Protein AF-A0A285HSZ9-F1 (afdb_monomer_lite)

Organism: NCBI:txid1413210

Sequence (122 aa):
MYVRIYNLKVPKPEDVTKEFYKLGPQGEGETYTILTYNQENLEEVRKADIWDKITDNNYKQLKERVNEFQTHVINTWDKDPFKEYPFLIEENNLYYLKLKEDNSWMLATLKEDKIYVIEESW

Secondary structure (DSSP, 8-state):
-EEEETTEEEEPPSEEEEEEEEE-TTS-EEEEEEEE--HHHHHHHHT-TTPEEP-HHHHHHHHHHHHHHHHHHHHH-SS-TTTTS-----TT-EEEEEE-TTS-EEEEEEETTEEEEEEEE-

pLDDT: mean 87.01, std 9.28, range [46.94, 94.19]

Foldseek 3Di:
DFDCDVPPRARQAPDKDWLDWDADPVRFTKTKIKGFHDPVRQVRRVPDPQWDFDDPVCLVVVVVVLVVNQVVRVVVDPDRSCVVPNDDRDGGWIKGWDADPVRWIKIWTDDDRMIIIITGGD

Radius of gyration: 14.04 Å; chains: 1; bounding box: 36×31×34 Å

Structure (mmCIF, N/CA/C/O backbone):
data_AF-A0A285HSZ9-F1
#
_entry.id   AF-A0A285HSZ9-F1
#
loop_
_atom_site.group_PDB
_atom_site.id
_atom_site.type_symbol
_atom_site.label_atom_id
_atom_site.label_alt_id
_atom_site.label_comp_id
_atom_site.label_asym_id
_atom_site.label_entity_id
_atom_site.label_seq_id
_atom_site.pdbx_PDB_ins_code
_atom_site.Cartn_x
_atom_site.Cartn_y
_atom_site.Cartn_z
_atom_site.occupancy
_atom_site.B_iso_or_equiv
_atom_site.auth_seq_id
_atom_site.auth_comp_id
_atom_site.auth_asym_id
_atom_site.auth_atom_id
_atom_site.pdbx_PDB_model_num
ATOM 1 N N . MET A 1 1 ? -20.677 -4.308 -2.107 1.00 46.94 1 MET A N 1
ATOM 2 C CA . MET A 1 1 ? -20.119 -5.555 -2.695 1.00 46.94 1 MET A CA 1
ATOM 3 C C . MET A 1 1 ? -18.608 -5.496 -2.511 1.00 46.94 1 MET A C 1
ATOM 5 O O . MET A 1 1 ? -18.006 -4.564 -3.023 1.00 46.94 1 MET A O 1
ATOM 9 N N . TYR A 1 2 ? -18.011 -6.391 -1.718 1.00 53.59 2 TYR A N 1
ATOM 10 C CA . TYR A 1 2 ? -16.559 -6.392 -1.478 1.00 53.59 2 TYR A CA 1
ATOM 11 C C . TYR A 1 2 ? -15.826 -6.912 -2.715 1.00 53.59 2 TYR A C 1
ATOM 13 O O . TYR A 1 2 ? -16.256 -7.905 -3.304 1.00 53.59 2 TYR A O 1
ATOM 21 N N . VAL A 1 3 ? -14.722 -6.272 -3.096 1.00 48.53 3 VAL A N 1
ATOM 22 C CA . VAL A 1 3 ? -13.834 -6.776 -4.152 1.00 48.53 3 VAL A CA 1
ATOM 23 C C . VAL A 1 3 ? -12.528 -7.186 -3.494 1.00 48.53 3 VAL A C 1
ATOM 25 O O . VAL A 1 3 ? -11.980 -6.445 -2.686 1.00 48.53 3 VAL A O 1
ATOM 28 N N . ARG A 1 4 ? -12.024 -8.379 -3.826 1.00 51.84 4 ARG A N 1
ATOM 29 C CA . ARG A 1 4 ? -10.658 -8.756 -3.456 1.00 51.84 4 ARG A CA 1
ATOM 30 C C . ARG A 1 4 ? -9.707 -8.079 -4.426 1.00 51.84 4 ARG A C 1
ATOM 32 O O . ARG A 1 4 ? -9.433 -8.612 -5.495 1.00 51.84 4 ARG A O 1
ATOM 39 N N . ILE A 1 5 ? -9.213 -6.918 -4.035 1.00 57.12 5 ILE A N 1
ATOM 40 C CA . ILE A 1 5 ? -8.050 -6.311 -4.670 1.00 57.12 5 ILE A CA 1
ATOM 41 C C . ILE A 1 5 ? -6.861 -6.745 -3.813 1.00 57.12 5 ILE A C 1
ATOM 43 O O . ILE A 1 5 ? -6.795 -6.408 -2.636 1.00 57.12 5 ILE A O 1
ATOM 47 N N . TYR A 1 6 ? -6.010 -7.622 -4.351 1.00 60.47 6 TYR A N 1
ATOM 48 C CA . TYR A 1 6 ? -4.798 -8.102 -3.672 1.00 60.47 6 TYR A CA 1
ATOM 49 C C . TYR A 1 6 ? -5.018 -8.738 -2.276 1.00 60.47 6 TYR A C 1
ATOM 51 O O . TYR A 1 6 ? -4.215 -8.603 -1.363 1.00 60.47 6 TYR A O 1
ATOM 59 N N . ASN A 1 7 ? -6.123 -9.472 -2.082 1.00 67.12 7 ASN A N 1
ATOM 60 C CA . ASN A 1 7 ? -6.561 -10.020 -0.781 1.00 67.12 7 ASN A CA 1
ATOM 61 C C . ASN A 1 7 ? -6.958 -8.993 0.299 1.00 67.12 7 ASN A C 1
ATOM 63 O O . ASN A 1 7 ? -7.294 -9.417 1.407 1.00 67.12 7 ASN A O 1
ATOM 67 N N . LEU A 1 8 ? -7.020 -7.693 0.000 1.00 76.81 8 LEU A N 1
ATOM 68 C CA . LEU A 1 8 ? -7.698 -6.736 0.876 1.00 76.81 8 LEU A CA 1
ATOM 69 C C . LEU A 1 8 ? -9.198 -7.032 0.861 1.00 76.81 8 LEU A C 1
ATOM 71 O O . LEU A 1 8 ? -9.831 -7.078 -0.196 1.00 76.81 8 LEU A O 1
ATOM 75 N N . LYS A 1 9 ? -9.781 -7.247 2.042 1.00 81.31 9 LYS A N 1
ATOM 76 C CA . LYS A 1 9 ? -11.232 -7.391 2.203 1.00 81.31 9 LYS A CA 1
ATOM 77 C C . LYS A 1 9 ? -11.838 -6.021 2.499 1.00 81.31 9 LYS A C 1
ATOM 79 O O . LYS A 1 9 ? -12.257 -5.748 3.618 1.00 81.31 9 LYS A O 1
ATOM 84 N N . VAL A 1 10 ? -11.862 -5.173 1.477 1.00 85.12 10 VAL A N 1
ATOM 85 C CA . VAL A 1 10 ? -12.383 -3.800 1.536 1.00 85.12 10 VAL A CA 1
ATOM 86 C C . VAL A 1 10 ? -13.544 -3.617 0.549 1.00 85.12 10 VAL A C 1
ATOM 88 O O . VAL A 1 10 ? -13.703 -4.436 -0.369 1.00 85.12 10 VAL A O 1
ATOM 91 N N . PRO A 1 11 ? -14.422 -2.619 0.760 1.00 87.38 11 PRO A N 1
ATOM 92 C CA . PRO A 1 11 ? -15.428 -2.229 -0.224 1.00 87.38 11 PRO A CA 1
ATOM 93 C C . PRO A 1 11 ? -14.824 -2.045 -1.619 1.00 87.38 11 PRO A C 1
ATOM 95 O O . PRO A 1 11 ? -13.621 -1.847 -1.777 1.00 87.38 11 PRO A O 1
ATOM 98 N N . LYS A 1 12 ? -15.657 -2.122 -2.657 1.00 87.31 12 LYS A N 1
ATOM 99 C CA . LYS A 1 12 ? -15.200 -1.826 -4.016 1.00 87.31 12 LYS A CA 1
ATOM 100 C C . LYS A 1 12 ? -14.785 -0.343 -4.105 1.00 87.31 12 LYS A C 1
ATOM 102 O O . LYS A 1 12 ? -15.597 0.494 -3.716 1.00 87.31 12 LYS A O 1
ATOM 107 N N . PRO A 1 13 ? -13.590 -0.009 -4.624 1.00 91.00 13 PRO A N 1
ATOM 108 C CA . PRO A 1 13 ? -13.227 1.380 -4.885 1.00 91.00 13 PRO A CA 1
ATOM 109 C C . PRO A 1 13 ? -14.008 1.953 -6.071 1.00 91.00 13 PRO A C 1
ATOM 111 O O . PRO A 1 13 ? -14.473 1.210 -6.940 1.00 91.00 13 PRO A O 1
ATOM 114 N N . GLU A 1 14 ? -14.114 3.278 -6.110 1.00 91.69 14 GLU A N 1
ATOM 115 C CA . GLU A 1 14 ? -14.648 4.017 -7.259 1.00 91.69 14 GLU A CA 1
ATOM 116 C C . GLU A 1 14 ? -13.696 3.928 -8.451 1.00 91.69 14 GLU A C 1
ATOM 118 O O . GLU A 1 14 ? -14.131 3.694 -9.576 1.00 91.69 14 GLU A O 1
ATOM 123 N N . ASP A 1 15 ? -12.394 4.061 -8.182 1.00 92.06 15 ASP A N 1
ATOM 124 C CA . ASP A 1 15 ? -11.351 3.989 -9.198 1.00 92.06 15 ASP A CA 1
ATOM 125 C C . ASP A 1 15 ? -10.120 3.219 -8.712 1.00 92.06 15 ASP A C 1
ATOM 127 O O . ASP A 1 15 ? -9.819 3.159 -7.514 1.00 92.06 15 ASP A O 1
ATOM 131 N N . VAL A 1 16 ? -9.414 2.621 -9.671 1.00 91.75 16 VAL A N 1
ATOM 132 C CA . VAL A 1 16 ? -8.181 1.863 -9.458 1.00 91.75 16 VAL A CA 1
ATOM 133 C C . VAL A 1 16 ? -7.127 2.386 -10.422 1.00 91.75 16 VAL A C 1
ATOM 135 O O . VAL A 1 16 ? -7.113 2.031 -11.601 1.00 91.75 16 VAL A O 1
ATOM 138 N N . THR A 1 17 ? -6.207 3.192 -9.905 1.00 92.44 17 THR A N 1
ATOM 139 C CA . THR A 1 17 ? -5.083 3.725 -10.675 1.00 92.44 17 THR A CA 1
ATOM 140 C C . THR A 1 17 ? -3.852 2.854 -10.452 1.00 92.44 17 THR A C 1
ATOM 142 O O . THR A 1 17 ? -3.443 2.627 -9.316 1.00 92.44 17 THR A O 1
ATOM 145 N N . LYS A 1 18 ? -3.240 2.353 -11.526 1.00 91.06 18 LYS A N 1
ATOM 146 C CA . LYS A 1 18 ? -2.022 1.536 -11.464 1.00 91.06 18 LYS A CA 1
ATOM 147 C C . LYS A 1 18 ? -0.831 2.364 -11.935 1.00 91.06 18 LYS A C 1
ATOM 149 O O . LYS A 1 18 ? -0.584 2.456 -13.133 1.00 91.06 18 LYS A O 1
ATOM 154 N N . GLU A 1 19 ? -0.118 2.967 -10.989 1.00 92.19 19 GLU A N 1
ATOM 155 C CA . GLU A 1 19 ? 1.022 3.850 -11.270 1.00 92.19 19 GLU A CA 1
ATOM 156 C C . GLU A 1 19 ? 2.279 3.082 -11.681 1.00 92.19 19 GLU A C 1
ATOM 158 O O . GLU A 1 19 ? 3.091 3.583 -12.459 1.00 92.19 19 GLU A O 1
ATOM 163 N N . PHE A 1 20 ? 2.434 1.853 -11.187 1.00 91.00 20 PHE A N 1
ATOM 164 C CA . PHE A 1 20 ? 3.524 0.974 -11.589 1.00 91.00 20 PHE A CA 1
ATOM 165 C C . PHE A 1 20 ? 3.061 -0.472 -11.702 1.00 91.00 20 PHE A C 1
ATOM 167 O O . PHE A 1 20 ? 2.268 -0.967 -10.893 1.00 91.00 20 PHE A O 1
ATOM 174 N N . TYR A 1 21 ? 3.580 -1.156 -12.718 1.00 89.75 21 TYR A N 1
ATOM 175 C CA . TYR A 1 21 ? 3.346 -2.571 -12.924 1.00 89.75 21 TYR A CA 1
ATOM 176 C C . TYR A 1 21 ? 4.466 -3.208 -13.726 1.00 89.75 21 TYR A C 1
ATOM 178 O O . TYR A 1 21 ? 4.717 -2.825 -14.869 1.00 89.75 21 TYR A O 1
ATOM 186 N N . LYS A 1 22 ? 5.074 -4.235 -13.145 1.00 87.88 22 LYS A N 1
ATOM 187 C CA . LYS A 1 22 ? 6.074 -5.066 -13.798 1.00 87.88 22 LYS A CA 1
ATOM 188 C C . LYS A 1 22 ? 5.743 -6.524 -13.535 1.00 87.88 22 LYS A C 1
ATOM 190 O O . LYS A 1 22 ? 5.574 -6.917 -12.388 1.00 87.88 22 LYS A O 1
ATOM 195 N N . LEU A 1 23 ? 5.654 -7.307 -14.604 1.00 84.12 23 LEU A N 1
ATOM 196 C CA . LEU A 1 23 ? 5.500 -8.755 -14.533 1.00 84.12 23 LEU A CA 1
ATOM 197 C C . LEU A 1 23 ? 6.819 -9.437 -14.855 1.00 84.12 23 LEU A C 1
ATOM 199 O O . LEU A 1 23 ? 7.481 -9.098 -15.838 1.00 84.12 23 LEU A O 1
ATOM 203 N N . GLY A 1 24 ? 7.146 -10.428 -14.044 1.00 78.88 24 GLY A N 1
ATOM 204 C CA . GLY A 1 24 ? 8.106 -11.462 -14.350 1.00 78.88 24 GLY A CA 1
ATOM 205 C C . GLY A 1 24 ? 7.508 -12.558 -15.244 1.00 78.88 24 GLY A C 1
ATOM 206 O O . GLY A 1 24 ? 6.292 -12.630 -15.463 1.00 78.88 24 GLY A O 1
ATOM 207 N N . PRO A 1 25 ? 8.375 -13.397 -15.824 1.00 71.94 25 PRO A N 1
ATOM 208 C CA . PRO A 1 25 ? 8.003 -14.430 -16.788 1.00 71.94 25 PRO A CA 1
ATOM 209 C C . PRO A 1 25 ? 7.073 -15.530 -16.248 1.00 71.94 25 PRO A C 1
ATOM 211 O O . PRO A 1 25 ? 6.422 -16.196 -17.052 1.00 71.94 25 PRO A O 1
ATOM 214 N N . GLN A 1 26 ? 7.002 -15.744 -14.934 1.00 76.25 26 GLN A N 1
ATOM 215 C CA . GLN A 1 26 ? 6.169 -16.763 -14.281 1.00 76.25 26 GLN A CA 1
ATOM 216 C C . GLN A 1 26 ? 4.918 -16.170 -13.603 1.00 76.25 26 GLN A C 1
ATOM 218 O O . GLN A 1 26 ? 4.173 -16.892 -12.940 1.00 76.25 26 GLN A O 1
ATOM 223 N N . GLY A 1 27 ? 4.628 -14.883 -13.829 1.00 70.31 27 GLY A N 1
ATOM 224 C CA . GLY A 1 27 ? 3.490 -14.180 -13.229 1.00 70.31 27 GLY A CA 1
ATOM 225 C C . GLY A 1 27 ? 3.784 -13.553 -11.863 1.00 70.31 27 GLY A C 1
ATOM 226 O O . GLY A 1 27 ? 2.890 -12.935 -11.283 1.00 70.31 27 GLY A O 1
ATOM 227 N N . GLU A 1 28 ? 5.019 -13.677 -11.381 1.00 81.31 28 GLU A N 1
ATOM 228 C CA . GLU A 1 28 ? 5.614 -12.877 -10.316 1.00 81.31 28 GLU A CA 1
ATOM 229 C C . GLU A 1 28 ? 5.700 -11.405 -10.739 1.00 81.31 28 GLU A C 1
ATOM 231 O O . GLU A 1 28 ? 5.568 -11.078 -11.922 1.00 81.31 28 GLU A O 1
ATOM 236 N N . GLY A 1 29 ? 5.879 -10.476 -9.804 1.00 87.19 29 GLY A N 1
ATOM 237 C CA . GLY A 1 29 ? 5.936 -9.076 -10.192 1.00 87.19 29 GLY A CA 1
ATOM 238 C C . GLY A 1 29 ? 5.694 -8.070 -9.091 1.00 87.19 29 GLY A C 1
ATOM 239 O O . GLY A 1 29 ? 5.441 -8.390 -7.933 1.00 87.19 29 GLY A O 1
ATOM 240 N N . GLU A 1 30 ? 5.755 -6.818 -9.511 1.00 91.19 30 GLU A N 1
ATOM 241 C CA . GLU A 1 30 ? 5.742 -5.659 -8.640 1.00 91.19 30 GLU A CA 1
ATOM 242 C C . GLU A 1 30 ? 4.655 -4.699 -9.091 1.00 91.19 30 GLU A C 1
ATOM 244 O O . GLU A 1 30 ? 4.488 -4.430 -10.289 1.00 91.19 30 GLU A O 1
ATOM 249 N N . THR A 1 31 ? 3.893 -4.178 -8.136 1.00 92.44 31 THR A N 1
ATOM 250 C CA . THR A 1 31 ? 2.810 -3.247 -8.442 1.00 92.44 31 THR A CA 1
ATOM 251 C C . THR A 1 31 ? 2.786 -2.081 -7.468 1.00 92.44 31 THR A C 1
ATOM 253 O O . THR A 1 31 ? 3.054 -2.248 -6.281 1.00 92.44 31 THR A O 1
ATOM 256 N N . TYR A 1 32 ? 2.432 -0.902 -7.979 1.00 93.75 32 TYR A N 1
ATOM 257 C CA . TYR A 1 32 ? 1.998 0.231 -7.172 1.00 93.75 32 TYR A CA 1
ATOM 258 C C . TYR A 1 32 ? 0.622 0.675 -7.663 1.00 93.75 32 TYR A C 1
ATOM 260 O O . TYR A 1 32 ? 0.461 1.091 -8.813 1.00 93.75 32 TYR A O 1
ATOM 268 N N . THR A 1 33 ? -0.374 0.540 -6.793 1.00 92.94 33 THR A N 1
ATOM 269 C CA . THR A 1 33 ? -1.786 0.774 -7.093 1.00 92.94 33 THR A CA 1
ATOM 270 C C . THR A 1 33 ? -2.397 1.736 -6.080 1.00 92.94 33 THR A C 1
ATOM 272 O O . THR A 1 33 ? -2.105 1.670 -4.889 1.00 92.94 33 THR A O 1
ATOM 275 N N . ILE A 1 34 ? -3.285 2.605 -6.547 1.00 93.81 34 ILE A N 1
ATOM 276 C CA . ILE A 1 34 ? -4.028 3.574 -5.749 1.00 93.81 34 ILE A CA 1
ATOM 277 C C . ILE A 1 34 ? -5.511 3.256 -5.902 1.00 93.81 34 ILE A C 1
ATOM 279 O O . ILE A 1 34 ? -6.028 3.159 -7.015 1.00 93.81 34 ILE A O 1
ATOM 283 N N . LEU A 1 35 ? -6.192 3.068 -4.777 1.00 93.31 35 LEU A N 1
ATOM 284 C CA . LEU A 1 35 ? -7.625 2.814 -4.713 1.00 93.31 35 LEU A CA 1
ATOM 285 C C . LEU A 1 35 ? -8.310 4.075 -4.195 1.00 93.31 35 LEU A C 1
ATOM 287 O O . LEU A 1 35 ? -8.061 4.477 -3.057 1.00 93.31 35 LEU A O 1
ATOM 291 N N . THR A 1 36 ? -9.172 4.673 -5.011 1.00 93.06 36 THR A N 1
ATOM 292 C CA . THR A 1 36 ? -9.907 5.893 -4.652 1.00 93.06 36 THR A CA 1
ATOM 293 C C . THR A 1 36 ? -11.329 5.537 -4.241 1.00 93.06 36 THR A C 1
ATOM 295 O O . THR A 1 36 ? -11.992 4.741 -4.912 1.00 93.06 36 THR A O 1
ATOM 298 N N . TYR A 1 37 ? -11.813 6.124 -3.147 1.00 91.75 37 TYR A N 1
ATOM 299 C CA . TYR A 1 37 ? -13.143 5.852 -2.606 1.00 91.75 37 TYR A CA 1
ATOM 300 C C . TYR A 1 37 ? -13.988 7.120 -2.526 1.00 91.75 37 TYR A C 1
ATOM 302 O O . TYR A 1 37 ? -13.491 8.202 -2.230 1.00 91.75 37 TYR A O 1
ATOM 310 N N . ASN A 1 38 ? -15.298 6.967 -2.721 1.00 91.00 38 ASN A N 1
ATOM 311 C CA . ASN A 1 38 ? -16.253 7.971 -2.270 1.00 91.00 38 ASN A CA 1
ATOM 312 C C . ASN A 1 38 ? -16.322 7.983 -0.726 1.00 91.00 38 ASN A C 1
ATOM 314 O O . ASN A 1 38 ? -15.861 7.053 -0.058 1.00 91.00 38 ASN A O 1
ATOM 318 N N . GLN A 1 39 ? -16.937 9.017 -0.150 1.00 89.62 39 GLN A N 1
ATOM 319 C CA . GLN A 1 39 ? -16.992 9.192 1.304 1.00 89.62 39 GLN A CA 1
ATOM 320 C C . GLN A 1 39 ? -17.716 8.049 2.043 1.00 89.62 39 GLN A C 1
ATOM 322 O O . GLN A 1 39 ? -17.294 7.670 3.132 1.00 89.62 39 GLN A O 1
ATOM 327 N N . GLU A 1 40 ? -18.781 7.487 1.468 1.00 89.00 40 GLU A N 1
ATOM 328 C CA . GLU A 1 40 ? -19.551 6.395 2.083 1.00 89.00 40 GLU A CA 1
ATOM 329 C C . GLU A 1 40 ? -18.710 5.113 2.187 1.00 89.00 40 GLU A C 1
ATOM 331 O O . GLU A 1 40 ? -18.537 4.560 3.275 1.00 89.00 40 GLU A O 1
ATOM 336 N N . ASN A 1 41 ? -18.102 4.691 1.076 1.00 90.31 41 ASN A N 1
ATOM 337 C CA . ASN A 1 41 ? -17.253 3.503 1.024 1.00 90.31 41 ASN A CA 1
ATOM 338 C C . ASN A 1 41 ? -15.957 3.688 1.829 1.00 90.31 41 ASN A C 1
ATOM 340 O O . ASN A 1 41 ? -15.455 2.727 2.409 1.00 90.31 41 ASN A O 1
ATOM 344 N N . LEU A 1 42 ? -15.419 4.909 1.909 1.00 89.06 42 LEU A N 1
ATOM 345 C CA . LEU A 1 42 ? -14.231 5.211 2.710 1.00 89.06 42 LEU A CA 1
ATOM 346 C C . LEU A 1 42 ? -14.465 4.971 4.209 1.00 89.06 42 LEU A C 1
ATOM 348 O O . LEU A 1 42 ? -13.586 4.458 4.903 1.00 89.06 42 LEU A O 1
ATOM 352 N N . GLU A 1 43 ? -15.646 5.310 4.721 1.00 89.62 43 GLU A N 1
ATOM 353 C CA . GLU A 1 43 ? -15.990 5.052 6.122 1.00 89.62 43 GLU A CA 1
ATOM 354 C C . GLU A 1 43 ? -16.096 3.550 6.415 1.00 89.62 43 GLU A C 1
ATOM 356 O O . GLU A 1 43 ? -15.699 3.096 7.490 1.00 89.62 43 GLU A O 1
ATOM 361 N N . GLU A 1 44 ? -16.572 2.754 5.458 1.00 90.62 44 GLU A N 1
ATOM 362 C CA . GLU A 1 44 ? -16.541 1.293 5.561 1.00 90.62 44 GLU A CA 1
ATOM 363 C C . GLU A 1 44 ? -15.113 0.736 5.497 1.00 90.62 44 GLU A C 1
ATOM 365 O O . GLU A 1 44 ? -14.773 -0.158 6.273 1.00 90.62 44 GLU A O 1
ATOM 370 N N . VAL A 1 45 ? -14.258 1.287 4.625 1.00 90.75 45 VAL A N 1
ATOM 371 C CA . VAL A 1 45 ? -12.827 0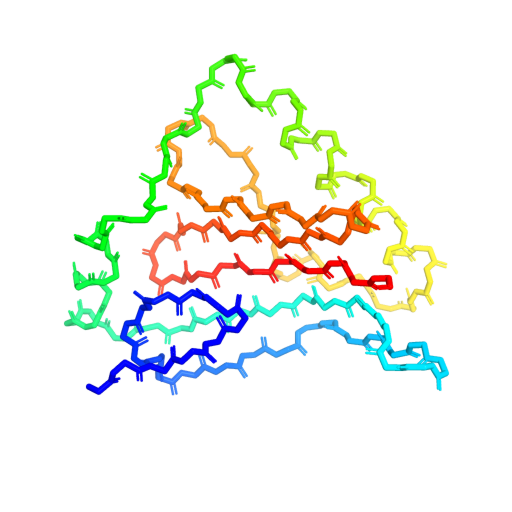.953 4.565 1.00 90.75 45 VAL A CA 1
ATOM 372 C C . VAL A 1 45 ? -12.183 1.184 5.929 1.00 90.75 45 VAL A C 1
ATOM 374 O O . VAL A 1 45 ? -11.545 0.275 6.450 1.00 90.75 45 VAL A O 1
ATOM 377 N N . ARG A 1 46 ? -12.378 2.358 6.543 1.00 89.06 46 ARG A N 1
ATOM 378 C CA . ARG A 1 46 ? -11.796 2.720 7.851 1.00 89.06 46 ARG A CA 1
ATOM 379 C C . ARG A 1 46 ? -12.228 1.793 8.985 1.00 89.06 46 ARG A C 1
ATOM 381 O O . ARG A 1 46 ? -11.457 1.564 9.910 1.00 89.06 46 ARG A O 1
ATOM 388 N N . LYS A 1 47 ? -13.455 1.272 8.918 1.00 89.50 47 LYS A N 1
ATOM 389 C CA . LYS A 1 47 ? -14.030 0.360 9.920 1.00 89.50 47 LYS A CA 1
ATOM 390 C C . LYS A 1 47 ? -13.662 -1.105 9.693 1.00 89.50 47 LYS A C 1
ATOM 392 O O . LYS A 1 47 ? -14.034 -1.945 10.511 1.00 89.50 47 LYS A O 1
ATOM 397 N N . ALA A 1 48 ? -12.983 -1.434 8.595 1.00 88.12 48 ALA A N 1
ATOM 398 C CA . ALA A 1 48 ? -12.572 -2.802 8.327 1.00 88.12 48 ALA A CA 1
ATOM 399 C C . ALA A 1 48 ? -11.556 -3.275 9.380 1.00 88.12 48 ALA A C 1
ATOM 401 O O . ALA A 1 48 ? -10.543 -2.621 9.619 1.00 88.12 48 ALA A O 1
ATOM 402 N N . ASP A 1 49 ? -11.810 -4.442 9.970 1.00 87.38 49 ASP A N 1
ATOM 403 C CA . ASP A 1 49 ? -10.946 -5.078 10.975 1.00 87.38 49 ASP A CA 1
ATOM 404 C C . ASP A 1 49 ? -9.747 -5.784 10.315 1.00 87.38 49 ASP A C 1
ATOM 406 O O . ASP A 1 49 ? -9.570 -6.999 10.382 1.00 87.38 49 ASP A O 1
ATOM 410 N N . ILE A 1 50 ? -8.992 -5.012 9.538 1.00 88.88 50 ILE A N 1
ATOM 411 C CA . ILE A 1 50 ? -7.767 -5.436 8.850 1.00 88.88 50 ILE A CA 1
ATOM 412 C C . ILE A 1 50 ? -6.615 -4.467 9.109 1.00 88.88 50 ILE A C 1
ATOM 414 O O . ILE A 1 50 ? -5.487 -4.759 8.737 1.00 88.88 50 ILE A O 1
ATOM 418 N N . TRP A 1 51 ? -6.895 -3.293 9.670 1.00 91.44 51 TRP A N 1
ATOM 419 C CA . TRP A 1 51 ? -5.910 -2.235 9.803 1.00 91.44 51 TRP A CA 1
ATOM 420 C C . TRP A 1 51 ? -5.174 -2.331 11.130 1.00 91.44 51 TRP A C 1
ATOM 422 O O . TRP A 1 51 ? -5.780 -2.258 12.198 1.00 91.44 51 TRP A O 1
ATOM 432 N N . ASP A 1 52 ? -3.856 -2.375 11.041 1.00 91.88 52 ASP A N 1
ATOM 433 C CA . ASP A 1 52 ? -2.962 -2.135 12.157 1.00 91.88 52 ASP A CA 1
ATOM 434 C C . ASP A 1 52 ? -2.564 -0.656 12.204 1.00 91.88 52 ASP A C 1
ATOM 436 O O . ASP A 1 52 ? -2.586 0.062 11.199 1.00 91.88 52 ASP A O 1
ATOM 440 N N . LYS A 1 53 ? -2.169 -0.181 13.387 1.00 91.88 53 LYS A N 1
ATOM 441 C CA . LYS A 1 53 ? -1.583 1.155 13.547 1.00 91.88 53 LYS A CA 1
ATOM 442 C C . LYS A 1 53 ? -0.072 1.099 13.385 1.00 91.88 53 LYS A C 1
ATOM 444 O O . LYS A 1 53 ? 0.597 0.240 13.965 1.00 91.88 53 LYS A O 1
ATOM 449 N N . ILE A 1 54 ? 0.476 2.063 12.656 1.00 90.12 54 ILE A N 1
ATOM 450 C CA . ILE A 1 54 ? 1.919 2.291 12.638 1.00 90.12 54 ILE A CA 1
ATOM 451 C C . ILE A 1 54 ? 2.339 2.841 14.007 1.00 90.12 54 ILE A C 1
ATOM 453 O O . ILE A 1 54 ? 1.789 3.831 14.489 1.00 90.12 54 ILE A O 1
ATOM 457 N N . THR A 1 55 ? 3.308 2.171 14.625 1.00 89.81 55 THR A N 1
ATOM 458 C CA . THR A 1 55 ? 3.903 2.489 15.930 1.00 89.81 55 THR A CA 1
ATOM 459 C 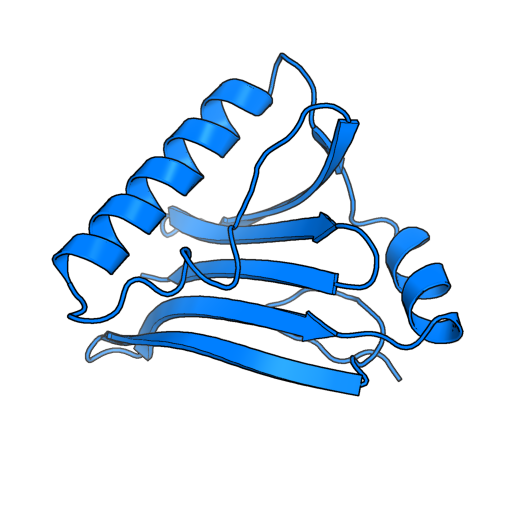C . THR A 1 55 ? 5.420 2.523 15.795 1.00 89.81 55 THR A C 1
ATOM 461 O O . THR A 1 55 ? 5.965 1.944 14.858 1.00 89.81 55 THR A O 1
ATOM 464 N N . ASP A 1 56 ? 6.127 3.097 16.763 1.00 87.38 56 ASP A N 1
ATOM 465 C CA . ASP A 1 56 ? 7.598 3.146 16.768 1.00 87.38 56 ASP A CA 1
ATOM 466 C C . ASP A 1 56 ? 8.245 1.763 16.561 1.00 87.38 56 AS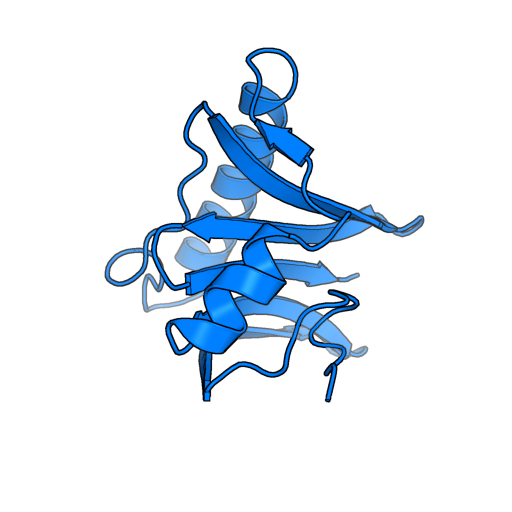P A C 1
ATOM 468 O O . ASP A 1 56 ? 9.276 1.637 15.898 1.00 87.38 56 ASP A O 1
ATOM 472 N N . ASN A 1 57 ? 7.597 0.706 17.068 1.00 87.69 57 ASN A N 1
ATOM 473 C CA . ASN A 1 57 ? 8.080 -0.671 16.974 1.00 87.69 57 ASN A CA 1
ATOM 474 C C . ASN A 1 57 ? 8.079 -1.223 15.539 1.00 87.69 57 ASN A C 1
ATOM 476 O O . ASN A 1 57 ? 8.944 -2.032 15.208 1.00 87.69 57 ASN A O 1
ATOM 480 N N . ASN A 1 58 ? 7.120 -0.823 14.695 1.00 90.12 58 ASN A N 1
ATOM 481 C CA . ASN A 1 58 ? 6.997 -1.316 13.314 1.00 90.12 58 ASN A CA 1
ATOM 482 C C . ASN A 1 58 ? 7.398 -0.268 12.260 1.00 90.12 58 ASN A C 1
ATOM 484 O O . ASN A 1 58 ? 7.740 -0.639 11.137 1.00 90.12 58 ASN A O 1
ATOM 488 N N . TYR A 1 59 ? 7.438 1.016 12.629 1.00 90.75 59 TYR A N 1
ATOM 489 C CA . TYR A 1 59 ? 7.714 2.137 11.735 1.00 90.75 59 TYR A CA 1
ATOM 490 C C . TYR A 1 59 ? 9.012 1.947 10.953 1.00 90.75 59 TYR A C 1
ATOM 492 O O . TYR A 1 59 ? 9.023 2.059 9.727 1.00 90.75 59 TYR A O 1
ATOM 500 N N . LYS A 1 60 ? 10.102 1.605 11.652 1.00 91.25 60 LYS A N 1
ATOM 501 C CA . LYS A 1 60 ? 11.418 1.432 11.028 1.00 91.25 60 LYS A CA 1
ATOM 502 C C . LYS A 1 60 ? 11.403 0.333 9.962 1.00 91.25 60 LYS A C 1
ATOM 504 O O . LYS A 1 60 ? 11.835 0.583 8.843 1.00 91.25 60 LYS A O 1
ATOM 509 N N . GLN A 1 61 ? 10.856 -0.839 10.288 1.00 91.62 61 GLN A N 1
ATOM 510 C CA . GLN A 1 61 ? 10.811 -1.981 9.368 1.00 91.62 61 GLN A CA 1
ATOM 511 C C . GLN A 1 61 ? 9.925 -1.704 8.146 1.00 91.62 61 GLN A C 1
ATOM 513 O O . GLN A 1 61 ? 10.293 -2.041 7.022 1.00 91.62 61 GLN A O 1
ATOM 518 N N . LEU A 1 62 ? 8.766 -1.066 8.347 1.00 93.38 62 LEU A N 1
ATOM 519 C CA . LEU A 1 62 ? 7.874 -0.678 7.251 1.00 93.38 62 LEU A CA 1
ATOM 520 C C . LEU A 1 62 ? 8.537 0.352 6.333 1.00 93.38 62 LEU A C 1
ATOM 522 O O . LEU A 1 62 ? 8.467 0.228 5.113 1.00 93.38 62 LEU A O 1
ATOM 526 N N . LYS A 1 63 ? 9.210 1.349 6.914 1.00 92.69 63 LYS A N 1
ATOM 527 C CA . LYS A 1 63 ? 9.916 2.390 6.166 1.00 92.69 63 LYS A CA 1
ATOM 528 C C . LYS A 1 63 ? 11.082 1.831 5.355 1.00 92.69 63 LYS A C 1
ATOM 530 O O . LYS A 1 63 ? 11.240 2.217 4.203 1.00 92.69 63 LYS A O 1
ATOM 535 N N . GLU A 1 64 ? 11.878 0.933 5.933 1.00 93.06 64 GLU A N 1
ATOM 536 C CA . GLU A 1 64 ? 12.968 0.249 5.223 1.00 93.06 64 GLU A CA 1
ATOM 537 C C . GLU A 1 64 ? 12.428 -0.508 4.004 1.00 93.06 64 GLU A C 1
ATOM 539 O O . GLU A 1 64 ? 12.877 -0.256 2.888 1.00 93.06 64 GLU A O 1
ATOM 544 N N . ARG A 1 65 ? 11.372 -1.308 4.187 1.00 92.75 65 ARG A N 1
ATOM 545 C CA . ARG A 1 65 ? 10.726 -2.056 3.099 1.00 92.75 65 ARG A CA 1
ATOM 546 C C . ARG A 1 65 ? 10.182 -1.154 1.985 1.00 92.75 65 ARG A C 1
ATOM 548 O O . ARG A 1 65 ? 10.384 -1.435 0.808 1.00 92.75 65 ARG A O 1
ATOM 555 N N . VAL A 1 66 ? 9.504 -0.058 2.338 1.00 93.88 66 VAL A N 1
ATOM 556 C CA . VAL A 1 66 ? 9.001 0.914 1.349 1.00 93.88 66 VAL A CA 1
ATOM 557 C C . VAL A 1 66 ? 10.150 1.568 0.586 1.00 93.88 66 VAL A C 1
ATOM 559 O O . VAL A 1 66 ? 10.074 1.684 -0.634 1.00 93.88 66 VAL A O 1
ATOM 562 N N . ASN A 1 67 ? 11.222 1.965 1.274 1.00 94.19 67 ASN A N 1
ATOM 563 C CA . ASN A 1 67 ? 12.376 2.600 0.638 1.00 94.19 67 ASN A CA 1
ATOM 564 C C . ASN A 1 67 ? 13.094 1.653 -0.331 1.00 94.19 67 ASN A C 1
ATOM 566 O O . ASN A 1 67 ? 13.498 2.085 -1.411 1.00 94.19 67 ASN A O 1
ATOM 570 N N . GLU A 1 68 ? 13.256 0.382 0.039 1.00 93.44 68 GLU A N 1
ATOM 571 C CA . GLU A 1 68 ? 13.842 -0.644 -0.829 1.00 93.44 68 GLU A CA 1
ATOM 572 C C . GLU A 1 68 ? 13.008 -0.817 -2.103 1.00 93.44 68 GLU A C 1
ATOM 574 O O . GLU A 1 68 ? 13.545 -0.695 -3.208 1.00 93.44 68 GLU A O 1
ATOM 579 N N . PHE A 1 69 ? 11.688 -0.972 -1.956 1.00 93.50 69 PHE A N 1
ATOM 580 C CA . PHE A 1 69 ? 10.761 -1.079 -3.083 1.00 93.50 69 PHE A CA 1
ATOM 581 C C . PHE A 1 69 ? 10.809 0.160 -3.990 1.00 93.50 69 PHE A C 1
ATOM 583 O O . PHE A 1 69 ? 10.997 0.045 -5.201 1.00 93.50 69 PHE A O 1
ATOM 590 N N . GLN A 1 70 ? 10.702 1.365 -3.418 1.00 93.38 70 GLN A N 1
ATOM 591 C CA . GLN A 1 70 ? 10.751 2.617 -4.180 1.00 93.38 70 GLN A CA 1
ATOM 592 C C . GLN A 1 70 ? 12.069 2.768 -4.940 1.00 93.38 70 GLN A C 1
ATOM 594 O O . GLN A 1 70 ? 12.065 3.123 -6.117 1.00 93.38 70 GLN A O 1
ATOM 599 N N . THR A 1 71 ? 13.191 2.452 -4.291 1.00 93.12 71 THR A N 1
ATOM 600 C CA . THR A 1 71 ? 14.518 2.510 -4.914 1.00 93.12 71 THR A CA 1
ATOM 601 C C . THR A 1 71 ? 14.610 1.544 -6.092 1.00 93.12 71 THR A C 1
ATOM 603 O O . THR A 1 71 ? 15.105 1.920 -7.155 1.00 93.12 71 THR A O 1
ATOM 606 N N . HIS A 1 72 ? 14.112 0.315 -5.943 1.00 90.69 72 HIS A N 1
ATOM 607 C CA . HIS A 1 72 ? 14.113 -0.660 -7.030 1.00 90.69 72 HIS A CA 1
ATOM 608 C C . HIS A 1 72 ? 13.251 -0.206 -8.216 1.00 90.69 72 HIS A C 1
ATOM 610 O O . HIS A 1 72 ? 13.714 -0.254 -9.358 1.00 90.69 72 HIS A O 1
ATOM 616 N N . VAL A 1 73 ? 12.042 0.298 -7.957 1.00 91.06 73 VAL A N 1
ATOM 617 C CA . VAL A 1 73 ? 11.142 0.814 -8.998 1.00 91.06 73 VAL A CA 1
ATOM 618 C C . VAL A 1 73 ? 11.769 1.997 -9.738 1.00 91.06 73 VAL A C 1
ATOM 620 O O . VAL A 1 73 ? 11.805 1.984 -10.967 1.00 91.06 73 VAL A O 1
ATOM 623 N N . ILE A 1 74 ? 12.329 2.975 -9.016 1.00 91.06 74 ILE A N 1
ATOM 624 C CA . ILE A 1 74 ? 12.995 4.152 -9.605 1.00 91.06 74 ILE A CA 1
ATOM 625 C C . ILE A 1 74 ? 14.197 3.742 -10.466 1.00 91.06 74 ILE A C 1
ATOM 627 O O . ILE A 1 74 ? 14.426 4.323 -11.521 1.00 91.06 74 ILE A O 1
ATOM 631 N N . ASN A 1 75 ? 14.960 2.730 -10.048 1.00 89.31 75 ASN A N 1
ATOM 632 C CA . ASN A 1 75 ? 16.102 2.237 -10.822 1.00 89.31 75 ASN A CA 1
ATOM 633 C C . ASN A 1 75 ? 15.693 1.403 -12.046 1.00 89.31 75 ASN A C 1
ATOM 635 O O . ASN A 1 75 ? 16.492 1.224 -12.963 1.00 89.31 75 ASN A O 1
ATOM 639 N N . THR A 1 76 ? 14.476 0.860 -12.049 1.00 85.19 76 THR A N 1
ATOM 640 C CA . THR A 1 76 ? 13.967 -0.020 -13.109 1.00 85.19 76 THR A CA 1
ATOM 641 C C . THR A 1 76 ? 13.166 0.738 -14.164 1.00 85.19 76 THR A C 1
ATOM 643 O O . THR A 1 76 ? 13.052 0.267 -15.296 1.00 85.19 76 THR A O 1
ATOM 646 N N . TRP A 1 77 ? 12.574 1.877 -13.806 1.00 83.50 77 TRP A N 1
ATOM 647 C CA . TRP A 1 77 ? 11.594 2.571 -14.632 1.00 83.50 77 TRP A CA 1
ATOM 648 C C . TRP A 1 77 ? 11.985 4.028 -14.880 1.00 83.50 77 TRP A C 1
ATOM 650 O O . TRP A 1 77 ? 12.379 4.743 -13.965 1.00 83.50 77 TRP A O 1
ATOM 660 N N . ASP A 1 78 ? 11.806 4.502 -16.116 1.00 81.69 78 ASP A N 1
ATOM 661 C CA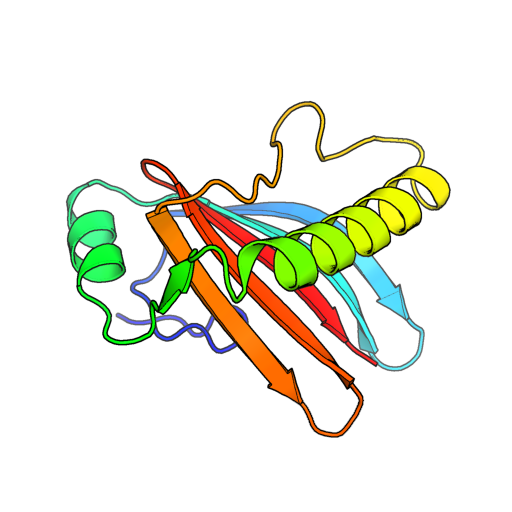 . ASP A 1 78 ? 12.189 5.868 -16.511 1.00 81.69 78 ASP A CA 1
ATOM 662 C C . ASP A 1 78 ? 11.310 6.962 -15.869 1.00 81.69 78 ASP A C 1
ATOM 664 O O . ASP A 1 78 ? 11.692 8.133 -15.808 1.00 81.69 78 ASP A O 1
ATOM 668 N N . LYS A 1 79 ? 10.113 6.594 -15.389 1.00 87.06 79 LYS A N 1
ATOM 669 C CA . LYS A 1 79 ? 9.208 7.473 -14.630 1.00 87.06 79 LYS A CA 1
ATOM 670 C C . LYS A 1 79 ? 9.311 7.137 -13.143 1.00 87.06 79 LYS A C 1
ATOM 672 O O . LYS A 1 79 ? 9.232 5.982 -12.756 1.00 87.06 79 LYS A O 1
ATOM 677 N N . ASP A 1 80 ? 9.382 8.155 -12.298 1.00 90.00 80 ASP A N 1
ATOM 678 C CA . ASP A 1 80 ? 9.207 7.981 -10.857 1.00 90.00 80 ASP A CA 1
ATOM 679 C C . ASP A 1 80 ? 7.707 8.093 -10.514 1.00 90.00 80 ASP A C 1
ATOM 681 O O . ASP A 1 80 ? 7.169 9.209 -10.538 1.00 90.00 80 ASP A O 1
ATOM 685 N N . PRO A 1 81 ? 7.002 6.976 -10.237 1.00 89.56 81 PRO A N 1
ATOM 686 C CA . PRO A 1 81 ? 5.575 7.011 -9.919 1.00 89.56 81 PRO A CA 1
ATOM 687 C C . PRO A 1 81 ? 5.293 7.644 -8.547 1.00 89.56 81 PRO A C 1
ATOM 689 O O . PRO A 1 81 ? 4.163 8.045 -8.270 1.00 89.56 81 PRO A O 1
ATOM 692 N N . PHE A 1 82 ? 6.305 7.775 -7.685 1.00 91.44 82 PHE A N 1
ATOM 693 C CA . PHE A 1 82 ? 6.141 8.265 -6.319 1.00 91.44 82 PHE A CA 1
ATOM 694 C C . PHE A 1 82 ? 6.221 9.792 -6.210 1.00 91.44 82 PHE A C 1
ATOM 696 O O . PHE A 1 82 ? 5.890 10.342 -5.161 1.00 91.44 82 PHE A O 1
ATOM 703 N N . LYS A 1 83 ? 6.612 10.500 -7.281 1.00 89.56 83 LYS A N 1
ATOM 704 C CA . LYS A 1 83 ? 6.615 11.976 -7.306 1.00 89.56 83 LYS A CA 1
ATOM 705 C C . LYS A 1 83 ? 5.219 12.574 -7.229 1.00 89.56 83 LYS A C 1
ATOM 707 O O . LYS A 1 83 ? 5.011 13.545 -6.509 1.00 89.56 83 LYS A O 1
ATOM 712 N N . GLU A 1 84 ? 4.293 12.029 -8.011 1.00 87.25 84 GLU A N 1
ATOM 713 C CA . GLU A 1 84 ? 2.908 12.507 -8.064 1.00 87.25 84 GLU A CA 1
ATOM 714 C C . GLU A 1 84 ? 2.079 11.889 -6.934 1.00 87.25 84 GLU A C 1
ATOM 716 O O . GLU A 1 84 ? 1.278 12.570 -6.296 1.00 87.25 84 GLU A O 1
ATOM 721 N N . TYR A 1 85 ? 2.344 10.617 -6.631 1.00 88.62 85 TYR A N 1
ATOM 722 C CA . TYR A 1 85 ? 1.640 9.859 -5.609 1.00 88.62 85 TYR A CA 1
ATOM 723 C C . TYR A 1 85 ? 2.648 9.246 -4.635 1.00 88.62 85 TYR A C 1
ATOM 725 O O . TYR A 1 85 ? 3.060 8.099 -4.817 1.00 88.62 85 TYR A O 1
ATOM 733 N N . PRO A 1 86 ? 3.086 9.977 -3.600 1.00 89.62 86 PRO A N 1
ATOM 734 C CA . PRO A 1 86 ? 4.067 9.454 -2.664 1.00 89.62 86 PRO A CA 1
ATOM 735 C C . PRO A 1 86 ? 3.445 8.378 -1.767 1.00 89.62 86 PRO A C 1
ATOM 737 O O . PRO A 1 86 ? 2.439 8.613 -1.096 1.00 89.62 86 PRO A O 1
ATOM 740 N N . PHE A 1 87 ? 4.082 7.207 -1.710 1.00 90.62 87 PHE A N 1
ATOM 741 C CA . PHE A 1 87 ? 3.758 6.183 -0.717 1.00 90.62 87 PHE A CA 1
ATOM 742 C C . PHE A 1 87 ? 4.508 6.509 0.578 1.00 90.62 87 PHE A C 1
ATOM 744 O O . PHE A 1 87 ? 5.722 6.318 0.654 1.00 90.62 87 PHE A O 1
ATOM 751 N N . LEU A 1 88 ? 3.806 7.039 1.582 1.00 83.75 88 LEU A N 1
ATOM 752 C CA . LEU A 1 88 ? 4.414 7.491 2.838 1.00 83.75 88 LEU A CA 1
ATOM 753 C C . LEU A 1 88 ? 4.009 6.602 4.015 1.00 83.75 88 LEU A C 1
ATOM 755 O O . LEU A 1 88 ? 2.830 6.323 4.232 1.00 83.75 88 LEU A O 1
ATOM 759 N N . ILE A 1 89 ? 5.011 6.212 4.803 1.00 86.50 89 ILE A N 1
ATOM 760 C CA . ILE A 1 89 ? 4.837 5.644 6.141 1.00 86.50 89 ILE A CA 1
ATOM 761 C C . ILE A 1 89 ? 4.973 6.797 7.132 1.00 86.50 89 ILE A C 1
ATOM 763 O O . ILE A 1 89 ? 6.057 7.361 7.293 1.00 86.50 89 ILE A O 1
ATOM 767 N N . GLU A 1 90 ? 3.871 7.146 7.785 1.00 84.00 90 GLU A N 1
ATOM 768 C CA . GLU A 1 90 ? 3.815 8.166 8.834 1.00 84.00 90 GLU A CA 1
ATOM 769 C C . GLU A 1 90 ? 3.321 7.505 10.125 1.00 84.00 90 GLU A C 1
ATOM 771 O O . GLU A 1 90 ? 2.543 6.547 10.095 1.00 84.00 90 GLU A O 1
ATOM 776 N N . GLU A 1 91 ? 3.795 7.993 11.267 1.00 76.69 91 GLU A N 1
ATOM 777 C CA . GLU A 1 91 ? 3.325 7.519 12.569 1.00 76.69 91 GLU A CA 1
ATOM 778 C C . GLU A 1 91 ? 1.815 7.750 12.710 1.00 76.69 91 GLU A C 1
ATOM 780 O O . GLU A 1 91 ? 1.287 8.772 12.275 1.00 76.69 91 GLU A O 1
ATOM 785 N N . ASN A 1 92 ? 1.119 6.808 13.352 1.00 77.00 92 ASN A N 1
ATOM 786 C CA . ASN A 1 92 ? -0.338 6.798 13.537 1.00 77.00 92 ASN A CA 1
ATOM 787 C C . ASN A 1 92 ? -1.188 6.537 12.281 1.00 77.00 92 ASN A C 1
ATOM 789 O O . ASN A 1 92 ? -2.408 6.407 12.423 1.00 77.00 92 ASN A O 1
ATOM 793 N N . ASN A 1 93 ? -0.594 6.388 11.091 1.00 87.06 93 ASN A N 1
ATOM 794 C CA . ASN A 1 93 ? -1.346 5.933 9.921 1.00 87.06 93 ASN A CA 1
ATOM 795 C C . ASN A 1 93 ? -1.773 4.467 10.081 1.00 87.06 93 ASN A C 1
ATOM 797 O O . ASN A 1 93 ? -1.141 3.667 10.783 1.00 87.06 93 ASN A O 1
ATOM 801 N N . LEU A 1 94 ? -2.879 4.131 9.421 1.00 91.06 94 LEU A N 1
ATOM 802 C CA . LEU A 1 94 ? -3.380 2.767 9.336 1.00 91.06 94 LEU A CA 1
ATOM 803 C C . LEU A 1 94 ? -2.695 2.042 8.181 1.00 91.06 94 LEU A C 1
ATOM 805 O O . LEU A 1 94 ? -2.562 2.590 7.082 1.00 91.06 94 LEU A O 1
ATOM 809 N N . TYR A 1 95 ? -2.282 0.805 8.431 1.00 93.25 95 TYR A N 1
ATOM 810 C CA . TYR A 1 95 ? -1.652 -0.038 7.427 1.00 93.25 95 TYR A CA 1
ATOM 811 C C . TYR A 1 95 ? -2.166 -1.472 7.492 1.00 93.25 95 TYR A C 1
ATOM 813 O O . TYR A 1 95 ? -2.709 -1.919 8.497 1.00 93.25 95 TYR A O 1
ATOM 821 N N . TYR A 1 96 ? -1.987 -2.190 6.395 1.00 92.88 96 TYR A N 1
ATOM 822 C CA . TYR A 1 96 ? -2.185 -3.626 6.319 1.00 92.88 96 TYR A CA 1
ATOM 823 C C . TYR A 1 96 ? -0.956 -4.234 5.664 1.00 92.88 96 TYR A C 1
ATOM 825 O O . TYR A 1 96 ? -0.614 -3.869 4.539 1.00 92.88 96 TYR A O 1
ATOM 833 N N . LEU A 1 97 ? -0.298 -5.158 6.360 1.00 92.75 97 LEU A N 1
ATOM 834 C CA . LEU A 1 97 ? 0.819 -5.923 5.822 1.00 92.75 97 LEU A CA 1
ATOM 835 C C . LEU A 1 97 ? 0.425 -7.391 5.734 1.00 92.75 97 LEU A C 1
ATOM 837 O O . LEU A 1 97 ? 0.056 -8.013 6.729 1.00 92.75 97 LEU A O 1
ATOM 841 N N . LYS A 1 98 ? 0.581 -7.966 4.546 1.00 91.75 98 LYS A N 1
ATOM 842 C CA . LYS A 1 98 ? 0.487 -9.406 4.338 1.00 91.75 98 LYS A CA 1
ATOM 843 C C . LYS A 1 98 ? 1.831 -9.934 3.875 1.00 91.75 98 LYS A C 1
ATOM 845 O O . LYS A 1 98 ? 2.326 -9.496 2.844 1.00 91.75 98 LYS A O 1
ATOM 850 N N . LEU A 1 99 ? 2.377 -10.896 4.613 1.00 91.25 99 LEU A N 1
ATOM 851 C CA . LEU A 1 99 ? 3.567 -11.661 4.241 1.00 91.25 99 LEU A CA 1
ATOM 852 C C . LEU A 1 99 ? 3.146 -13.086 3.865 1.00 91.25 99 LEU A C 1
ATOM 854 O O . LEU A 1 99 ? 2.298 -13.675 4.541 1.00 91.25 99 LEU A O 1
ATOM 858 N N . LYS A 1 100 ? 3.709 -13.626 2.785 1.00 89.12 100 LYS A N 1
ATOM 859 C CA . LYS A 1 100 ? 3.560 -15.029 2.374 1.00 89.12 100 LYS A CA 1
ATOM 860 C C . LYS A 1 100 ? 4.832 -15.819 2.713 1.00 89.12 100 LYS A C 1
ATOM 862 O O . LYS A 1 100 ? 5.871 -15.239 3.016 1.00 89.12 100 LYS A O 1
ATOM 867 N N . GLU A 1 101 ? 4.743 -17.148 2.659 1.00 89.12 101 GLU A N 1
ATOM 868 C CA . GLU A 1 101 ? 5.864 -18.060 2.960 1.00 89.12 101 GLU A CA 1
ATOM 869 C C . GLU A 1 101 ? 7.019 -17.954 1.950 1.00 89.12 101 GLU A C 1
ATOM 871 O O . GLU A 1 101 ? 8.171 -18.182 2.305 1.00 89.12 101 GLU A O 1
ATOM 876 N N . ASP A 1 102 ? 6.720 -17.559 0.713 1.00 87.50 102 ASP A N 1
ATOM 877 C CA . ASP A 1 102 ? 7.681 -17.333 -0.375 1.00 87.50 102 ASP A CA 1
ATOM 878 C C . ASP A 1 102 ? 8.380 -15.958 -0.302 1.00 87.50 102 ASP A C 1
ATOM 880 O O . ASP A 1 102 ? 9.098 -15.572 -1.219 1.00 87.50 102 ASP A O 1
ATOM 884 N N . ASN A 1 103 ? 8.196 -15.221 0.800 1.00 86.81 103 ASN A N 1
ATOM 885 C CA . ASN A 1 103 ? 8.602 -13.826 0.998 1.00 86.81 103 ASN A CA 1
ATOM 886 C C . ASN A 1 103 ? 7.873 -12.791 0.132 1.00 86.81 103 ASN A C 1
ATOM 888 O O . ASN A 1 103 ? 8.156 -11.603 0.288 1.00 86.81 103 ASN A O 1
ATOM 892 N N . SER A 1 104 ? 6.898 -13.177 -0.696 1.00 89.88 104 SER A N 1
ATOM 893 C CA . SER A 1 104 ? 5.991 -12.210 -1.312 1.00 89.88 104 SER A CA 1
ATOM 894 C C . SER A 1 104 ? 5.282 -11.412 -0.233 1.00 89.88 104 SER A C 1
ATOM 896 O O . SER A 1 104 ? 4.901 -11.927 0.828 1.00 89.88 104 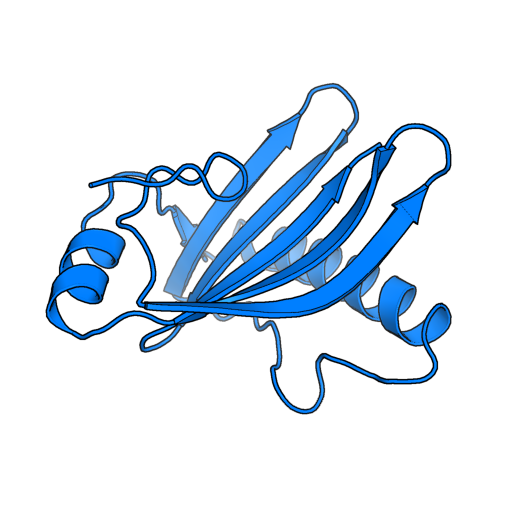SER A O 1
ATOM 898 N N . TRP A 1 105 ? 5.026 -10.152 -0.530 1.00 91.94 105 TRP A N 1
ATOM 899 C CA . TRP A 1 105 ? 4.387 -9.270 0.413 1.00 91.94 105 TRP A CA 1
ATOM 900 C C . TRP A 1 105 ? 3.535 -8.217 -0.267 1.00 91.94 105 TRP A C 1
ATOM 902 O O . TRP A 1 105 ? 3.743 -7.830 -1.412 1.00 91.94 105 TRP A O 1
ATOM 912 N N . MET A 1 106 ? 2.555 -7.741 0.487 1.00 92.62 106 MET A N 1
ATOM 913 C CA . MET A 1 106 ? 1.750 -6.597 0.107 1.00 92.62 106 MET A CA 1
ATOM 914 C C . MET A 1 106 ? 1.608 -5.678 1.305 1.00 92.62 106 MET A C 1
ATOM 916 O O . MET A 1 106 ? 1.255 -6.128 2.399 1.00 92.62 106 MET A O 1
ATOM 920 N N . LEU A 1 107 ? 1.848 -4.395 1.074 1.00 94.00 107 LEU A N 1
ATOM 921 C CA . LEU A 1 107 ? 1.636 -3.340 2.044 1.00 94.00 107 LEU A CA 1
ATOM 922 C C . LEU A 1 107 ? 0.604 -2.363 1.498 1.00 94.00 107 LEU A C 1
ATOM 924 O O . LEU A 1 107 ? 0.769 -1.807 0.414 1.00 94.00 107 LEU A O 1
ATOM 928 N N . ALA A 1 108 ? -0.444 -2.137 2.277 1.00 93.69 108 ALA A N 1
ATOM 929 C CA . ALA A 1 108 ? -1.419 -1.097 2.018 1.00 93.69 108 ALA A CA 1
ATOM 930 C C . ALA A 1 108 ? -1.376 -0.049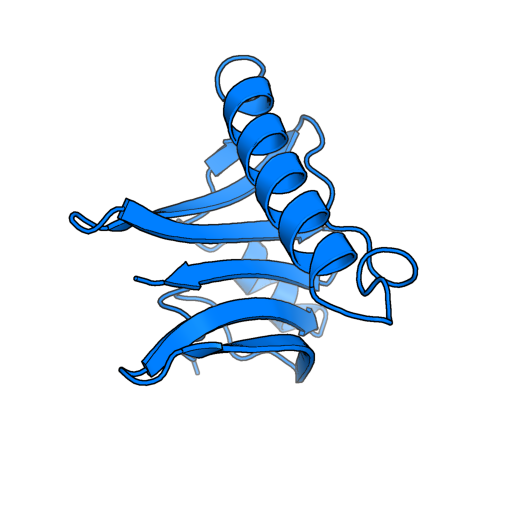 3.127 1.00 93.69 108 ALA A C 1
ATOM 932 O O . ALA A 1 108 ? -1.270 -0.407 4.300 1.00 93.69 108 ALA A O 1
ATOM 933 N N . THR A 1 109 ? -1.499 1.226 2.776 1.00 93.19 109 THR A N 1
ATOM 934 C CA . THR A 1 109 ? -1.689 2.319 3.734 1.00 93.19 109 THR A CA 1
ATOM 935 C C . THR A 1 109 ? -2.949 3.090 3.394 1.00 93.19 109 THR A C 1
ATOM 937 O O . THR A 1 109 ? -3.269 3.314 2.225 1.00 93.19 109 THR A O 1
ATOM 940 N N . LEU A 1 110 ? -3.684 3.481 4.429 1.00 89.38 110 LEU A N 1
ATOM 941 C CA . LEU A 1 110 ? -4.857 4.329 4.288 1.00 89.38 110 LEU A CA 1
ATOM 942 C C . LEU A 1 110 ? -4.458 5.773 4.585 1.00 89.38 110 LEU A C 1
ATOM 944 O O . LEU A 1 110 ? -4.057 6.085 5.707 1.00 89.38 110 LEU A O 1
ATOM 948 N N . LYS A 1 111 ? -4.597 6.651 3.591 1.00 83.56 111 LYS A N 1
ATOM 949 C CA . LYS A 1 111 ? -4.326 8.083 3.726 1.00 83.56 111 LYS A CA 1
ATOM 950 C C . LYS A 1 111 ? -5.453 8.876 3.084 1.00 83.56 111 LYS A C 1
ATOM 952 O O . LYS A 1 111 ? -5.775 8.673 1.920 1.00 83.56 111 LYS A O 1
ATOM 957 N N . GLU A 1 112 ? -6.029 9.789 3.863 1.00 81.19 112 GLU A N 1
ATOM 958 C CA . GLU A 1 112 ? -7.164 10.618 3.444 1.00 81.19 112 GLU A CA 1
ATOM 959 C C . GLU A 1 112 ? -8.331 9.763 2.914 1.00 81.19 112 GLU A C 1
ATOM 961 O O . GLU A 1 112 ? -8.975 9.065 3.709 1.00 81.19 112 GLU A O 1
ATOM 966 N N . ASP A 1 113 ? -8.594 9.834 1.607 1.00 82.00 113 ASP A N 1
ATOM 967 C CA . ASP A 1 113 ? -9.651 9.158 0.852 1.00 82.00 113 ASP A CA 1
ATOM 968 C C . ASP A 1 113 ? -9.149 8.003 -0.033 1.00 82.00 113 ASP A C 1
ATOM 970 O O . ASP A 1 113 ? -9.924 7.403 -0.787 1.00 82.00 113 ASP A O 1
ATOM 974 N N . LYS A 1 114 ? -7.861 7.659 0.073 1.00 90.12 114 LYS A N 1
ATOM 975 C CA . LYS A 1 114 ? -7.203 6.670 -0.783 1.00 90.12 114 LYS A CA 1
ATOM 976 C C . LYS A 1 114 ? -6.530 5.571 0.017 1.00 90.12 114 LYS A C 1
ATOM 978 O O . LYS A 1 114 ? -5.971 5.788 1.094 1.00 90.12 114 LYS A O 1
ATOM 983 N N . ILE A 1 115 ? -6.534 4.376 -0.562 1.00 92.12 115 ILE A N 1
ATOM 984 C CA . ILE A 1 115 ? -5.624 3.308 -0.156 1.00 92.12 115 ILE A CA 1
ATOM 985 C C . ILE A 1 115 ? -4.497 3.258 -1.175 1.00 92.12 115 ILE A C 1
ATOM 987 O O . ILE A 1 115 ? -4.738 3.074 -2.367 1.00 92.12 115 ILE A O 1
ATOM 991 N N . TYR A 1 116 ? -3.272 3.363 -0.692 1.00 93.31 116 TYR A N 1
ATOM 992 C CA . TYR A 1 116 ? -2.077 3.127 -1.484 1.00 93.31 116 TYR A CA 1
ATOM 993 C C . TYR A 1 116 ? -1.638 1.692 -1.245 1.00 93.31 116 TYR A C 1
ATOM 995 O O . TYR A 1 116 ? -1.563 1.264 -0.097 1.00 93.31 116 TYR A O 1
ATOM 1003 N N . VAL A 1 117 ? -1.363 0.941 -2.306 1.00 93.56 117 VAL A N 1
ATOM 1004 C CA . VAL A 1 117 ? -0.993 -0.475 -2.235 1.00 93.56 117 VAL A CA 1
ATOM 1005 C C . VAL A 1 117 ? 0.278 -0.700 -3.032 1.00 93.56 117 VAL A C 1
ATOM 1007 O O . VAL A 1 117 ? 0.309 -0.432 -4.231 1.00 93.56 117 VAL A O 1
ATOM 1010 N N . ILE A 1 118 ? 1.303 -1.228 -2.375 1.00 93.62 118 ILE A N 1
ATOM 1011 C CA . ILE A 1 118 ? 2.482 -1.784 -3.033 1.00 93.62 118 ILE A CA 1
ATOM 1012 C C . ILE A 1 118 ? 2.510 -3.294 -2.812 1.00 93.62 118 ILE A C 1
ATOM 1014 O O . ILE A 1 118 ? 2.160 -3.788 -1.737 1.00 93.62 118 ILE A O 1
ATOM 1018 N N . GLU A 1 119 ? 2.891 -4.026 -3.847 1.00 92.25 119 GLU A N 1
ATOM 1019 C CA . GLU A 1 119 ? 3.000 -5.480 -3.818 1.00 92.25 119 GLU A CA 1
ATOM 1020 C C . GLU A 1 119 ? 4.279 -5.905 -4.522 1.00 92.25 119 GLU A C 1
ATOM 1022 O O . GLU A 1 119 ? 4.602 -5.387 -5.591 1.00 92.25 119 GLU A O 1
ATOM 1027 N N . GLU A 1 120 ? 4.947 -6.885 -3.932 1.00 90.50 120 GLU A N 1
ATOM 1028 C CA . GLU A 1 120 ? 6.073 -7.605 -4.502 1.00 90.50 120 GLU A CA 1
ATOM 1029 C C . GLU A 1 120 ? 5.763 -9.096 -4.356 1.00 90.50 120 GLU A C 1
ATOM 1031 O O . GLU A 1 120 ? 5.561 -9.604 -3.249 1.00 90.50 120 GLU A O 1
ATOM 1036 N N . SER A 1 121 ? 5.630 -9.784 -5.483 1.00 86.25 121 SER A N 1
ATOM 1037 C CA . SER A 1 121 ? 5.348 -11.215 -5.548 1.00 86.25 121 SER A CA 1
ATOM 1038 C C . SER A 1 121 ? 6.485 -11.937 -6.248 1.00 86.25 121 SER A C 1
ATOM 1040 O O . SER A 1 121 ? 6.982 -11.430 -7.254 1.00 86.25 121 SER A O 1
ATOM 1042 N N . TRP A 1 122 ? 6.834 -13.112 -5.725 1.00 78.75 122 TRP A N 1
ATOM 1043 C CA . TRP A 1 122 ? 7.897 -14.002 -6.191 1.00 78.75 122 TRP A CA 1
ATOM 1044 C C . TRP A 1 122 ? 7.354 -15.393 -6.514 1.00 78.75 122 TRP A C 1
ATOM 1046 O O . TRP A 1 122 ? 6.346 -15.791 -5.886 1.00 78.75 122 TRP A O 1
#